Protein AF-A0A2Z7BDR6-F1 (afdb_monomer)

Foldseek 3Di:
DDDDDQFDELDDDFQWQVRLLVLCCLQQVGSPQADDPTASKGALVVLVVLCDDDPPDDDPSVLNSVLSVVVNVLCCVVDPDNDDRIDGSSSSVCSSDVVRPVRYPSDDDPDDDD

Nearest PDB structures (foldseek):
  8j07-assembly1_u0  TM=3.611E-01  e=8.563E+00  Homo sapiens
  7pjd-assembly6_F  TM=3.030E-01  e=5.687E+00  Bombyx mori

pLDDT: mean 77.92, std 14.94, range [34.09, 92.94]

Organism: NCBI:txid472368

Mean predicted aligned error: 8.54 Å

Structure (mmCIF, N/CA/C/O backbone):
data_AF-A0A2Z7BDR6-F1
#
_entry.id   AF-A0A2Z7BDR6-F1
#
loop_
_atom_site.group_PDB
_atom_site.id
_atom_site.type_symbol
_atom_site.label_atom_id
_atom_site.label_alt_id
_atom_site.label_comp_id
_atom_site.label_asym_id
_atom_site.label_entity_id
_atom_site.label_seq_id
_atom_site.pdbx_PDB_ins_code
_atom_site.Cartn_x
_atom_site.Cartn_y
_atom_site.Cartn_z
_atom_site.occupancy
_atom_site.B_iso_or_equiv
_atom_site.auth_seq_id
_atom_site.auth_comp_id
_atom_site.auth_asym_id
_atom_site.auth_atom_id
_atom_site.pdbx_PDB_model_num
ATOM 1 N N . MET A 1 1 ? 6.512 -24.831 -26.756 1.00 40.38 1 MET A N 1
ATOM 2 C CA . MET A 1 1 ? 5.161 -24.229 -26.806 1.00 40.38 1 MET A CA 1
ATOM 3 C C . MET A 1 1 ? 4.813 -23.792 -25.396 1.00 40.38 1 MET A C 1
ATOM 5 O O . MET A 1 1 ? 4.725 -24.650 -24.529 1.00 40.38 1 MET A O 1
ATOM 9 N N . GLY A 1 2 ? 4.766 -22.484 -25.136 1.00 49.81 2 GLY A N 1
ATOM 10 C CA . GLY A 1 2 ? 4.476 -21.957 -23.800 1.00 49.81 2 GLY A CA 1
ATOM 11 C C . GLY A 1 2 ? 3.003 -22.151 -23.453 1.00 49.81 2 GLY A C 1
ATOM 12 O O . GLY A 1 2 ? 2.144 -21.916 -24.301 1.00 49.81 2 GLY A O 1
ATOM 13 N N . LEU A 1 3 ? 2.717 -22.603 -22.231 1.00 45.69 3 LEU A N 1
ATOM 14 C CA . LEU A 1 3 ? 1.357 -22.629 -21.692 1.00 45.69 3 LEU A CA 1
ATOM 15 C C . LEU A 1 3 ? 0.792 -21.199 -21.737 1.00 45.69 3 LEU A C 1
ATOM 17 O O . LEU A 1 3 ? 1.459 -20.297 -21.219 1.00 45.69 3 LEU A O 1
ATOM 21 N N . PRO A 1 4 ? -0.387 -20.967 -22.341 1.00 53.75 4 PRO A N 1
ATOM 22 C CA . PRO A 1 4 ? -0.995 -19.644 -22.353 1.00 53.75 4 PRO A CA 1
ATOM 23 C C . PRO A 1 4 ? -1.136 -19.150 -20.914 1.00 53.75 4 PRO A C 1
ATOM 25 O O . PRO A 1 4 ? -1.576 -19.881 -20.022 1.00 53.75 4 PRO A O 1
ATOM 28 N N . ILE A 1 5 ? -0.666 -17.929 -20.669 1.00 54.34 5 ILE A N 1
ATOM 29 C CA . ILE A 1 5 ? -0.893 -17.245 -19.401 1.00 54.34 5 ILE A CA 1
ATOM 30 C C . ILE A 1 5 ? -2.333 -16.750 -19.460 1.00 54.34 5 ILE A C 1
ATOM 32 O O . ILE A 1 5 ? -2.628 -15.803 -20.184 1.00 54.34 5 ILE A O 1
ATOM 36 N N . ASP A 1 6 ? -3.220 -17.402 -18.719 1.00 61.19 6 ASP A N 1
ATOM 37 C CA . ASP A 1 6 ? -4.572 -16.896 -18.513 1.00 61.19 6 ASP A CA 1
ATOM 38 C C . ASP A 1 6 ? -4.523 -15.862 -17.379 1.00 61.19 6 ASP A C 1
ATOM 40 O O . ASP A 1 6 ? -4.063 -16.171 -16.276 1.00 61.19 6 ASP A O 1
ATOM 44 N N . GLY A 1 7 ? -4.948 -14.628 -17.668 1.00 65.50 7 GLY A N 1
ATOM 45 C CA . GLY A 1 7 ? -4.994 -13.512 -16.714 1.00 65.50 7 GLY A CA 1
ATOM 46 C C . GLY A 1 7 ? -4.045 -12.346 -17.031 1.00 65.50 7 GLY A C 1
ATOM 47 O O . GLY A 1 7 ? -3.105 -12.459 -17.819 1.00 65.50 7 GLY A O 1
ATOM 48 N N . LYS A 1 8 ? -4.298 -11.187 -16.413 1.00 74.88 8 LYS A N 1
ATOM 49 C CA . LYS A 1 8 ? -3.484 -9.970 -16.547 1.00 74.88 8 LYS A CA 1
ATOM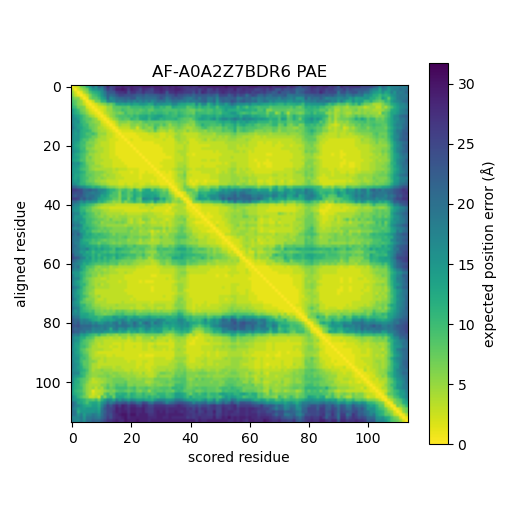 50 C C . LYS A 1 8 ? -2.105 -10.189 -15.899 1.00 74.88 8 LYS A C 1
ATOM 52 O O . LYS A 1 8 ? -2.032 -10.670 -14.763 1.00 74.88 8 LYS A O 1
ATOM 57 N N . PRO A 1 9 ? -1.000 -9.821 -16.572 1.00 70.25 9 PRO A N 1
ATOM 58 C CA . PRO A 1 9 ? 0.333 -9.957 -15.998 1.00 70.25 9 PRO A CA 1
ATOM 59 C C . PRO A 1 9 ? 0.513 -9.022 -14.795 1.00 70.25 9 PRO A C 1
ATOM 61 O O . PRO A 1 9 ? 0.173 -7.837 -14.852 1.00 70.25 9 PRO A O 1
ATOM 64 N N . VAL A 1 10 ? 1.116 -9.538 -13.720 1.00 72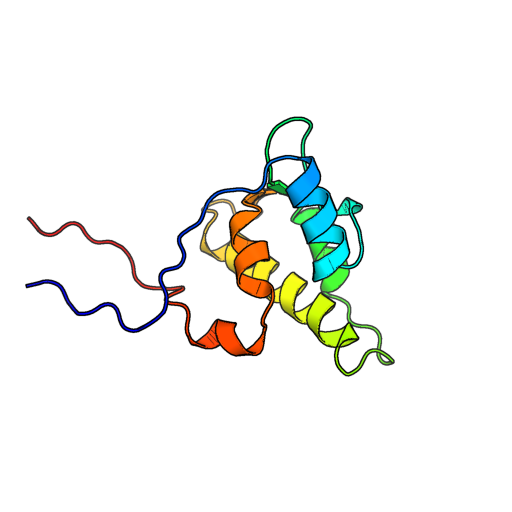.06 10 VAL A N 1
ATOM 65 C CA . VAL A 1 10 ? 1.511 -8.753 -12.537 1.00 72.06 10 VAL A CA 1
ATOM 66 C C . VAL A 1 10 ? 2.877 -8.108 -12.796 1.00 72.06 10 VAL A C 1
ATOM 68 O O . VAL A 1 10 ? 3.891 -8.450 -12.197 1.00 72.06 10 VAL A O 1
ATOM 71 N N . THR A 1 11 ? 2.920 -7.200 -13.768 1.00 70.19 11 THR A N 1
ATOM 72 C CA . THR A 1 11 ? 4.108 -6.403 -14.109 1.00 70.19 11 THR A CA 1
ATOM 73 C C . THR A 1 11 ? 3.802 -4.921 -13.927 1.00 70.19 11 THR A C 1
ATOM 75 O O . THR A 1 11 ? 2.640 -4.511 -13.944 1.00 70.19 11 THR A O 1
ATOM 78 N N . GLY A 1 12 ? 4.814 -4.080 -13.739 1.00 70.12 12 GLY A N 1
ATOM 79 C CA . GLY A 1 12 ? 4.594 -2.650 -13.551 1.00 70.12 12 GLY A CA 1
ATOM 80 C C . GLY A 1 12 ? 5.884 -1.861 -13.417 1.00 70.12 12 GLY A C 1
ATOM 81 O O . GLY A 1 12 ? 6.974 -2.425 -13.369 1.00 70.12 12 GLY A O 1
ATOM 82 N N . ARG A 1 13 ? 5.740 -0.536 -13.378 1.00 74.62 13 ARG A N 1
ATOM 83 C CA . ARG A 1 13 ? 6.802 0.379 -12.958 1.00 74.62 13 ARG A CA 1
ATOM 84 C C . ARG A 1 13 ? 6.431 0.944 -11.599 1.00 74.62 13 ARG A C 1
ATOM 86 O O . ARG A 1 13 ? 5.264 1.247 -11.363 1.00 74.62 13 ARG A O 1
ATOM 93 N N . ASP A 1 14 ? 7.427 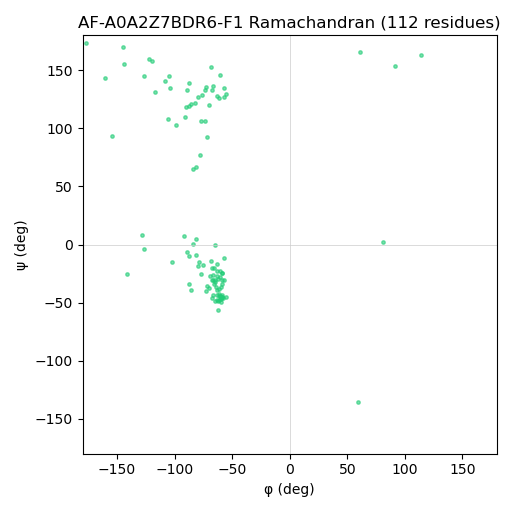1.087 -10.739 1.00 78.31 14 ASP A N 1
ATOM 94 C CA . ASP A 1 14 ? 7.259 1.796 -9.479 1.00 78.31 14 ASP A CA 1
ATOM 95 C C . ASP A 1 14 ? 7.034 3.295 -9.703 1.00 78.31 14 ASP A C 1
ATOM 97 O O . ASP A 1 14 ? 7.484 3.874 -10.694 1.00 78.31 14 ASP A O 1
ATOM 101 N N . PHE A 1 15 ? 6.336 3.922 -8.758 1.00 80.25 15 PHE A N 1
ATOM 102 C CA . PHE A 1 15 ? 5.740 5.241 -8.945 1.00 80.25 15 PHE A CA 1
ATOM 103 C C . PHE A 1 15 ? 6.619 6.474 -8.716 1.00 80.25 15 PHE A C 1
ATOM 105 O O . PHE A 1 15 ? 6.109 7.566 -8.841 1.00 80.25 15 PHE A O 1
ATOM 112 N N . GLY A 1 16 ? 7.893 6.440 -8.367 1.00 84.44 16 GLY A N 1
ATOM 113 C CA . GLY A 1 16 ? 8.553 7.641 -7.829 1.00 84.44 16 GLY A CA 1
ATOM 114 C C . GLY A 1 16 ? 7.901 8.143 -6.524 1.00 84.44 16 GLY A C 1
ATOM 115 O O . GLY A 1 16 ? 6.812 7.731 -6.126 1.00 84.44 16 GLY A O 1
ATOM 116 N N . LYS A 1 17 ? 8.591 9.028 -5.798 1.00 84.69 17 LYS A N 1
ATOM 117 C CA . LYS A 1 17 ? 8.194 9.376 -4.423 1.00 84.69 17 LYS A CA 1
ATOM 118 C C . LYS A 1 17 ? 6.802 10.018 -4.336 1.00 84.69 17 LYS A C 1
ATOM 120 O O . LYS A 1 17 ? 5.932 9.491 -3.654 1.00 84.69 17 LYS A O 1
ATOM 125 N N . LYS A 1 18 ? 6.596 11.123 -5.059 1.00 87.12 18 LYS A N 1
ATOM 126 C CA . LYS A 1 18 ? 5.333 11.875 -5.036 1.00 87.12 18 LYS A CA 1
ATOM 127 C C . LYS A 1 18 ? 4.153 11.022 -5.517 1.00 87.12 18 LYS A C 1
ATOM 129 O O . LYS A 1 18 ? 3.112 11.015 -4.877 1.00 87.12 18 LYS A O 1
ATOM 134 N N . GLY A 1 19 ? 4.352 10.242 -6.582 1.00 88.69 19 GLY A N 1
ATOM 135 C CA . GLY A 1 19 ? 3.327 9.327 -7.083 1.00 88.69 19 GLY A CA 1
ATOM 136 C C . GLY A 1 19 ? 2.981 8.226 -6.079 1.00 88.69 19 GLY A C 1
ATOM 137 O O . GLY A 1 19 ? 1.820 7.869 -5.951 1.00 88.69 19 GLY A O 1
ATOM 138 N N . CYS A 1 20 ? 3.958 7.715 -5.323 1.00 88.94 20 CYS A N 1
ATOM 139 C CA . CYS A 1 20 ? 3.710 6.745 -4.255 1.00 88.94 20 CYS A CA 1
ATOM 140 C C . CYS A 1 20 ? 2.909 7.356 -3.093 1.00 88.94 20 CYS A C 1
ATOM 142 O O . CYS A 1 20 ? 1.977 6.726 -2.602 1.00 88.94 20 CYS A O 1
ATOM 144 N N . GLU A 1 21 ? 3.245 8.579 -2.670 1.00 90.81 21 GLU A N 1
ATOM 145 C CA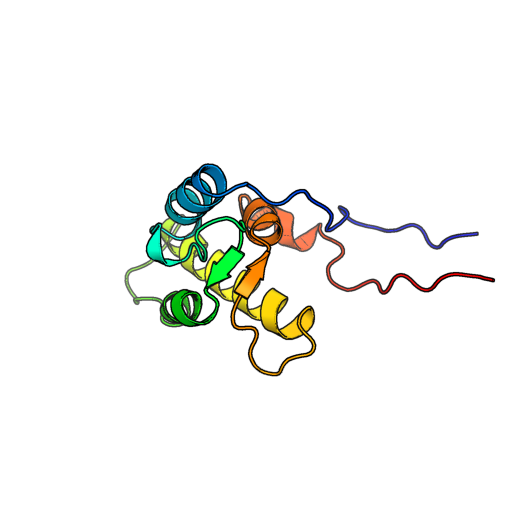 . GLU A 1 21 ? 2.510 9.306 -1.623 1.00 90.81 21 GLU A CA 1
ATOM 146 C C . GLU A 1 21 ? 1.053 9.554 -2.043 1.00 90.81 21 GLU A C 1
ATOM 148 O O . GLU A 1 21 ? 0.139 9.225 -1.287 1.00 90.81 21 GLU A O 1
ATOM 153 N N . GLU A 1 22 ? 0.832 10.044 -3.267 1.00 92.12 22 GLU A N 1
ATOM 154 C CA . GLU A 1 22 ? -0.502 10.243 -3.852 1.00 92.12 22 GLU A CA 1
ATOM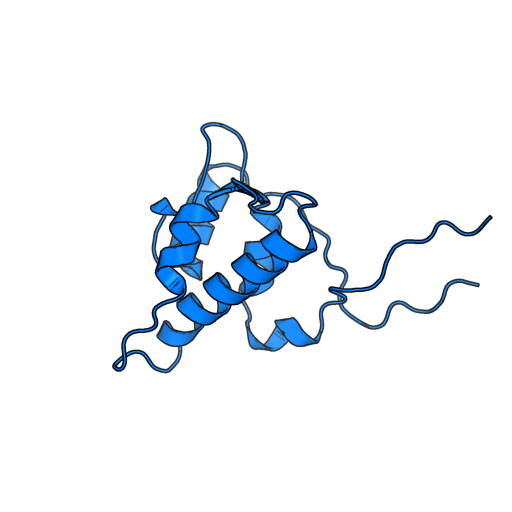 155 C C . GLU A 1 22 ? -1.286 8.926 -3.924 1.00 92.12 22 GLU A C 1
ATOM 157 O O . GLU A 1 22 ? -2.438 8.865 -3.498 1.00 92.12 22 GLU A O 1
ATOM 162 N N . LEU A 1 23 ? -0.639 7.848 -4.376 1.00 91.44 23 LEU A N 1
ATOM 163 C CA . LEU A 1 23 ? -1.236 6.516 -4.448 1.00 91.44 23 LEU A CA 1
ATOM 164 C C . LEU A 1 23 ? -1.618 5.974 -3.059 1.00 91.44 23 LEU A C 1
ATOM 166 O O . LEU A 1 23 ? -2.665 5.350 -2.916 1.00 91.44 23 LEU A O 1
ATOM 170 N N . CYS A 1 24 ? -0.797 6.206 -2.030 1.00 92.06 24 CYS A N 1
ATOM 171 C CA . CYS A 1 24 ? -1.090 5.774 -0.661 1.00 92.06 24 CYS A CA 1
ATOM 172 C C . CYS A 1 24 ? -2.239 6.578 -0.036 1.00 92.06 24 CYS A C 1
ATOM 174 O O . CYS A 1 24 ? -3.064 6.007 0.674 1.00 92.06 24 CYS A O 1
ATOM 176 N N . VAL A 1 25 ? -2.325 7.884 -0.308 1.00 92.94 25 VAL A N 1
ATOM 177 C CA . VAL A 1 25 ? -3.479 8.696 0.108 1.00 92.94 25 VAL A CA 1
ATOM 178 C C . VAL A 1 25 ? -4.747 8.188 -0.563 1.00 92.94 25 VAL A C 1
ATOM 180 O O . VAL A 1 25 ? -5.734 7.947 0.122 1.00 92.94 25 VAL A O 1
ATOM 183 N N . GLU A 1 26 ? -4.704 7.975 -1.875 1.00 92.69 26 GLU A N 1
ATOM 184 C CA . GLU A 1 26 ? -5.867 7.550 -2.648 1.00 92.69 26 GLU A CA 1
ATOM 185 C C . GLU A 1 26 ? -6.359 6.150 -2.254 1.00 92.69 26 GLU A C 1
ATOM 187 O O . GLU A 1 26 ? -7.549 5.945 -2.046 1.00 92.69 26 GLU A O 1
ATOM 192 N N . LEU A 1 27 ? -5.450 5.175 -2.162 1.00 92.00 27 LEU A N 1
ATOM 193 C CA . LEU A 1 27 ? -5.820 3.759 -2.083 1.00 92.00 27 LEU A CA 1
ATOM 194 C C . LEU A 1 27 ? -5.746 3.165 -0.676 1.00 92.00 27 LEU A C 1
ATOM 196 O O . LEU A 1 27 ? -6.285 2.083 -0.460 1.00 92.00 27 LEU A O 1
ATOM 200 N N . LEU A 1 28 ? -5.081 3.837 0.266 1.00 91.31 28 LEU A N 1
ATOM 201 C CA . LEU A 1 28 ? -4.946 3.391 1.660 1.00 91.31 28 LEU A CA 1
ATOM 202 C C . LEU A 1 28 ? -5.382 4.468 2.672 1.00 91.31 28 LEU A C 1
ATOM 204 O O . LEU A 1 28 ? -5.370 4.218 3.876 1.00 91.31 28 LEU A O 1
ATOM 208 N N . GLY A 1 29 ? -5.749 5.668 2.211 1.00 90.69 29 GLY A N 1
ATOM 209 C CA . GLY A 1 29 ? -6.239 6.763 3.052 1.00 90.69 29 GLY A CA 1
ATOM 210 C C . GLY A 1 29 ? -5.151 7.584 3.754 1.00 90.69 29 GLY A C 1
ATOM 211 O O . GLY A 1 29 ? -5.470 8.485 4.527 1.00 90.69 29 GLY A O 1
ATOM 212 N N . SER A 1 30 ? -3.857 7.310 3.535 1.00 90.19 30 SER A N 1
ATOM 213 C CA . SER A 1 30 ? -2.785 8.100 4.161 1.00 90.19 30 SER A CA 1
ATOM 214 C C . SER A 1 30 ? -1.437 7.978 3.456 1.00 90.19 30 SER A C 1
ATOM 216 O O . SER A 1 30 ? -1.008 6.897 3.077 1.00 90.19 30 SER A O 1
ATOM 218 N N . GLN A 1 31 ? -0.680 9.073 3.389 1.00 90.56 31 GLN A N 1
ATOM 219 C CA . GLN A 1 31 ? 0.706 9.047 2.907 1.00 90.56 31 GLN A CA 1
ATOM 220 C C . GLN A 1 31 ? 1.673 8.316 3.855 1.00 90.56 31 GLN A C 1
ATOM 222 O O . GLN A 1 31 ? 2.784 7.995 3.443 1.00 90.56 31 GLN A O 1
ATOM 227 N N . LYS A 1 32 ? 1.277 8.038 5.112 1.00 88.62 32 LYS A N 1
ATOM 228 C CA . LYS A 1 32 ? 2.155 7.395 6.113 1.00 88.62 32 LYS A CA 1
ATOM 229 C C . LYS A 1 32 ? 2.668 6.023 5.668 1.00 88.62 32 LYS A C 1
ATOM 231 O O . LYS A 1 32 ? 3.717 5.588 6.125 1.00 88.62 32 LYS A O 1
ATOM 236 N N . TYR A 1 33 ? 1.938 5.358 4.771 1.00 89.06 33 TYR A N 1
ATOM 237 C CA . TYR A 1 33 ? 2.316 4.054 4.237 1.00 89.06 33 TYR A CA 1
ATOM 238 C C . TYR A 1 33 ? 3.455 4.142 3.213 1.00 89.06 33 TYR A C 1
ATOM 240 O O . TYR A 1 33 ? 4.098 3.131 2.954 1.00 89.06 33 TYR A O 1
ATOM 248 N N . ALA A 1 34 ? 3.750 5.312 2.639 1.00 88.12 34 ALA A N 1
ATOM 249 C CA . ALA A 1 34 ? 4.855 5.466 1.698 1.00 88.12 34 ALA A CA 1
ATOM 250 C C . ALA A 1 34 ? 6.214 5.440 2.428 1.00 88.12 34 ALA A C 1
ATOM 252 O O . ALA A 1 34 ? 6.426 6.131 3.424 1.00 88.12 34 ALA A O 1
ATOM 253 N N . ALA A 1 35 ? 7.166 4.657 1.915 1.00 82.25 35 ALA A N 1
ATOM 254 C CA . ALA A 1 35 ? 8.517 4.525 2.456 1.00 82.25 35 ALA A CA 1
ATOM 255 C C . ALA A 1 35 ? 9.555 5.267 1.598 1.00 82.25 35 ALA A C 1
ATOM 257 O O . ALA A 1 35 ? 9.513 5.202 0.375 1.00 82.25 35 ALA A O 1
ATOM 258 N N . GLY A 1 36 ? 10.579 5.841 2.243 1.00 63.06 36 GLY A N 1
ATOM 259 C CA . GLY A 1 36 ? 11.852 6.207 1.605 1.00 63.06 36 GLY A CA 1
ATOM 260 C C . GLY A 1 36 ? 11.958 7.631 1.035 1.00 63.06 36 GLY A C 1
ATOM 261 O O . GLY A 1 36 ? 10.987 8.277 0.657 1.00 63.06 36 GLY A O 1
ATOM 262 N N . ARG A 1 37 ? 13.198 8.146 0.966 1.00 58.38 37 ARG A N 1
ATOM 263 C CA . ARG A 1 37 ? 13.510 9.464 0.369 1.00 58.38 37 ARG A CA 1
ATOM 264 C C . ARG A 1 37 ? 13.583 9.433 -1.166 1.00 58.38 37 ARG A C 1
ATOM 266 O O . ARG A 1 37 ? 13.495 10.491 -1.779 1.00 58.38 37 ARG A O 1
ATOM 273 N N . THR A 1 38 ? 13.752 8.253 -1.767 1.00 56.41 38 THR A N 1
ATOM 274 C CA . THR A 1 38 ? 14.051 8.076 -3.204 1.00 56.41 38 THR A CA 1
ATOM 275 C C . THR A 1 38 ? 13.355 6.883 -3.866 1.00 56.41 38 THR A C 1
ATOM 277 O O . THR A 1 38 ? 13.132 6.932 -5.072 1.00 56.41 38 THR A O 1
ATOM 280 N N . CYS A 1 39 ? 12.991 5.833 -3.123 1.00 58.78 39 CYS A N 1
ATOM 281 C CA . CYS A 1 39 ? 12.370 4.629 -3.682 1.00 58.78 39 CYS A CA 1
ATOM 282 C C . CYS A 1 39 ? 10.867 4.592 -3.402 1.00 58.78 39 CYS A C 1
ATOM 284 O O . CYS A 1 39 ? 10.438 4.818 -2.281 1.00 58.78 39 CYS A O 1
ATO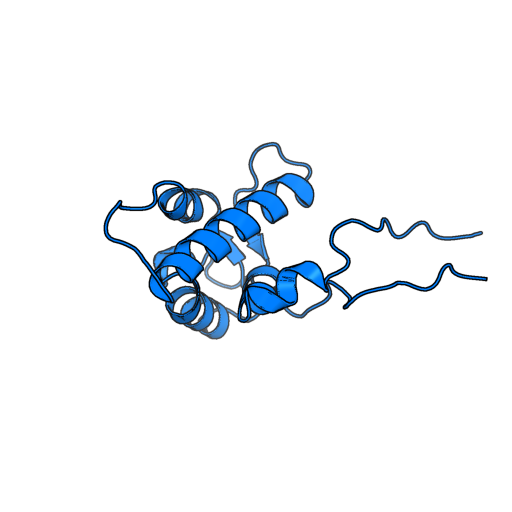M 286 N N . SER A 1 40 ? 10.082 4.259 -4.420 1.00 79.88 40 SER A N 1
ATOM 287 C CA . SER A 1 40 ? 8.621 4.125 -4.392 1.00 79.88 40 SER A CA 1
ATOM 288 C C . SER A 1 40 ? 8.213 2.793 -3.754 1.00 79.88 40 SER A C 1
ATOM 290 O O . SER A 1 40 ? 7.917 1.808 -4.429 1.00 79.88 40 SER A O 1
ATOM 292 N N . GLN A 1 41 ? 8.296 2.749 -2.431 1.00 86.62 41 GLN A N 1
ATOM 293 C CA . GLN A 1 41 ? 8.057 1.564 -1.615 1.00 86.62 41 GLN A CA 1
ATOM 294 C C . GLN A 1 41 ? 6.939 1.839 -0.604 1.00 86.62 41 GLN A C 1
ATOM 296 O O . GLN A 1 41 ? 6.660 2.994 -0.287 1.00 86.62 41 GLN A O 1
ATOM 301 N N . ILE A 1 42 ? 6.319 0.783 -0.086 1.00 87.75 42 ILE A N 1
ATOM 302 C CA . ILE A 1 42 ? 5.250 0.847 0.914 1.00 87.75 42 ILE A CA 1
ATOM 303 C C . ILE A 1 42 ? 5.723 0.156 2.193 1.00 87.75 42 ILE A C 1
ATOM 305 O O . ILE A 1 42 ? 6.253 -0.952 2.128 1.00 87.75 42 ILE A O 1
ATOM 309 N N . LEU A 1 43 ? 5.548 0.806 3.345 1.00 88.25 43 LEU A N 1
ATOM 310 C CA . LEU A 1 43 ? 5.886 0.301 4.674 1.00 88.25 43 LEU A CA 1
ATOM 311 C C . LEU A 1 43 ? 4.889 -0.778 5.107 1.00 88.25 43 LEU A C 1
ATOM 313 O O . LEU A 1 43 ? 3.768 -0.488 5.518 1.00 88.25 43 LEU A O 1
ATOM 317 N N . MET A 1 44 ? 5.324 -2.035 5.089 1.00 86.69 44 MET A N 1
ATOM 318 C CA . MET A 1 44 ? 4.465 -3.174 5.433 1.00 86.69 44 MET A CA 1
ATOM 319 C C . MET A 1 44 ? 4.041 -3.182 6.902 1.00 86.69 44 MET A C 1
ATOM 321 O O . MET A 1 44 ? 2.949 -3.648 7.215 1.00 86.69 44 MET A O 1
ATOM 325 N N . ARG A 1 45 ? 4.885 -2.648 7.798 1.00 84.50 45 ARG A N 1
ATOM 326 C CA . ARG A 1 45 ? 4.549 -2.492 9.220 1.00 84.50 45 ARG A CA 1
ATOM 327 C C . ARG A 1 45 ? 3.330 -1.594 9.406 1.00 84.50 45 ARG A C 1
ATOM 329 O O . ARG A 1 45 ? 2.458 -1.946 10.183 1.00 84.50 45 ARG A O 1
ATOM 336 N N . GLU A 1 46 ? 3.277 -0.478 8.687 1.00 83.56 46 GLU A N 1
ATOM 337 C CA . GLU A 1 46 ? 2.177 0.486 8.780 1.00 83.56 46 GLU A CA 1
ATOM 338 C C . GLU A 1 46 ? 0.901 -0.084 8.145 1.00 83.56 46 GLU A C 1
ATOM 340 O O . GLU A 1 46 ? -0.189 0.107 8.665 1.00 83.56 46 GLU A O 1
ATOM 345 N N . VAL A 1 47 ? 1.022 -0.866 7.064 1.00 84.19 47 VAL A N 1
ATOM 346 C CA . VAL A 1 47 ? -0.120 -1.549 6.423 1.00 84.19 47 VAL A CA 1
ATOM 347 C C . VAL A 1 47 ? -0.831 -2.524 7.377 1.00 84.19 47 VAL A C 1
ATOM 349 O O . VAL A 1 47 ? -2.013 -2.804 7.190 1.00 84.19 47 VAL A O 1
ATOM 352 N N . LEU A 1 48 ? -0.164 -3.014 8.432 1.00 83.38 48 LEU A N 1
ATOM 353 C CA . LEU A 1 48 ? -0.807 -3.848 9.457 1.00 83.38 48 LEU A CA 1
ATOM 354 C C . LEU A 1 48 ? -1.916 -3.117 10.221 1.00 83.38 48 LEU A C 1
ATOM 356 O O . LEU A 1 48 ? -2.810 -3.793 10.727 1.00 83.38 48 LEU A O 1
ATOM 360 N N . ASP A 1 49 ? -1.900 -1.784 10.268 1.00 84.44 49 ASP A N 1
ATOM 361 C CA . ASP A 1 49 ? -2.978 -0.993 10.873 1.00 84.44 49 ASP A CA 1
ATOM 362 C C . ASP A 1 49 ? -4.326 -1.274 10.190 1.00 84.44 49 ASP A C 1
ATOM 364 O O . ASP A 1 49 ? -5.369 -1.272 10.835 1.00 84.44 49 ASP A O 1
ATOM 368 N N . LEU A 1 50 ? -4.299 -1.602 8.894 1.00 84.88 50 LEU A N 1
ATOM 369 C CA . LEU A 1 50 ? -5.478 -1.931 8.092 1.00 84.88 50 LEU A CA 1
ATOM 370 C C . LEU A 1 50 ? -5.953 -3.384 8.277 1.00 84.88 50 LEU A C 1
ATOM 372 O O . LEU A 1 50 ? -6.880 -3.815 7.598 1.00 84.88 50 LEU A O 1
ATOM 376 N N . LYS A 1 51 ? -5.343 -4.170 9.179 1.00 79.75 51 LYS A N 1
ATOM 377 C CA . LYS A 1 51 ? -5.857 -5.508 9.527 1.00 79.75 51 LYS A CA 1
ATOM 378 C C . LYS A 1 51 ? -7.065 -5.463 10.454 1.00 79.75 51 LYS A C 1
ATOM 380 O O . LYS A 1 51 ? -7.821 -6.430 10.495 1.00 79.75 51 LYS A O 1
ATOM 385 N N . VAL A 1 52 ? -7.213 -4.393 11.230 1.00 84.25 52 VAL A N 1
ATOM 386 C CA . VAL A 1 52 ? -8.334 -4.229 12.155 1.00 84.25 52 VAL A CA 1
ATOM 387 C C . VAL A 1 52 ? -9.361 -3.344 11.470 1.00 84.25 52 VAL A C 1
ATOM 389 O O . VAL A 1 52 ? -9.166 -2.137 11.369 1.00 84.25 52 VAL A O 1
ATOM 392 N N . VAL A 1 53 ? -10.429 -3.961 10.966 1.00 87.00 53 VAL A N 1
ATOM 393 C CA . VAL A 1 53 ? -11.541 -3.253 10.323 1.00 87.00 53 VAL A CA 1
ATOM 394 C C . VAL A 1 53 ? -12.524 -2.805 11.411 1.00 87.00 53 VAL A C 1
ATOM 396 O O . VAL 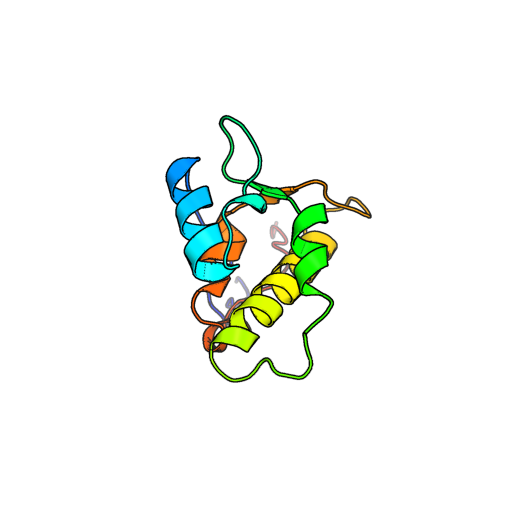A 1 53 ? -13.013 -3.663 12.150 1.00 87.00 53 VAL A O 1
ATOM 399 N N . PRO A 1 54 ? -12.808 -1.500 11.549 1.00 87.94 54 PRO A N 1
ATOM 400 C CA . PRO A 1 54 ? -13.874 -1.010 12.418 1.00 87.94 54 PRO A CA 1
ATOM 401 C C . PRO A 1 54 ? -15.247 -1.558 11.993 1.00 87.94 54 PRO A C 1
ATOM 403 O O . PRO A 1 54 ? -15.503 -1.745 10.805 1.00 87.94 54 PRO A O 1
ATOM 406 N N . GLU A 1 55 ? -16.139 -1.819 12.952 1.00 87.31 55 GLU A N 1
ATOM 407 C CA . GLU A 1 55 ? -17.459 -2.431 12.691 1.00 87.31 55 GLU A CA 1
ATOM 408 C C . GLU A 1 55 ? -18.402 -1.541 11.863 1.00 87.31 55 GLU A C 1
ATOM 410 O O . GLU A 1 55 ? -19.356 -2.030 11.261 1.00 87.31 55 GLU A O 1
ATOM 415 N N . ASP A 1 56 ? -18.141 -0.237 11.830 1.00 88.38 56 ASP A N 1
ATOM 416 C CA . ASP A 1 56 ? -18.922 0.785 11.136 1.00 88.38 56 ASP A CA 1
ATOM 417 C C . ASP A 1 56 ? -18.479 1.025 9.683 1.00 88.38 56 ASP A C 1
ATOM 419 O O . ASP A 1 56 ? -19.158 1.744 8.948 1.00 88.38 56 ASP A O 1
ATOM 423 N N . VAL A 1 57 ? -17.385 0.399 9.238 1.00 87.06 57 VAL A N 1
ATOM 424 C CA . VAL A 1 57 ? -16.881 0.542 7.866 1.00 87.06 57 VAL A CA 1
ATOM 425 C C . VAL A 1 57 ? -17.679 -0.328 6.895 1.00 87.06 57 VAL A C 1
ATOM 427 O O . VAL A 1 57 ? -17.792 -1.544 7.058 1.00 87.06 57 VAL A O 1
ATOM 430 N N . ASN A 1 58 ? -18.190 0.285 5.827 1.00 83.12 58 ASN A N 1
ATOM 431 C CA . ASN A 1 58 ? -18.897 -0.396 4.747 1.00 83.12 58 ASN A CA 1
ATOM 432 C C . ASN A 1 58 ? -18.622 0.265 3.385 1.00 83.12 58 ASN A C 1
ATOM 434 O O . ASN A 1 58 ? -18.009 1.327 3.302 1.00 83.12 58 ASN A O 1
ATOM 438 N N . GLY A 1 59 ? -19.055 -0.390 2.304 1.00 80.56 59 GLY A N 1
ATOM 439 C CA . GLY A 1 59 ? -18.952 0.159 0.950 1.00 80.56 59 GLY A CA 1
ATOM 440 C C . GLY A 1 59 ? -17.512 0.472 0.531 1.00 80.56 59 GLY A C 1
ATOM 441 O O . GLY A 1 59 ? -16.609 -0.327 0.762 1.00 80.56 59 GLY A O 1
ATOM 442 N N . GLU A 1 60 ? -17.306 1.636 -0.084 1.00 75.38 60 GLU A N 1
ATOM 443 C CA . GLU A 1 60 ? -16.011 2.057 -0.645 1.00 75.38 60 GLU A CA 1
ATOM 444 C C . GLU A 1 60 ? -14.912 2.220 0.420 1.00 75.38 60 GLU A C 1
ATOM 446 O O . GLU A 1 60 ? -13.734 1.998 0.132 1.00 75.38 60 GLU A O 1
ATOM 451 N N . ASP A 1 61 ? -15.281 2.517 1.670 1.00 84.00 61 ASP A N 1
ATOM 452 C CA . ASP A 1 61 ? -14.323 2.606 2.777 1.00 84.00 61 ASP A CA 1
ATOM 453 C C . ASP A 1 61 ? -13.755 1.226 3.145 1.00 84.00 61 ASP A C 1
ATOM 455 O O . ASP A 1 61 ? -12.611 1.123 3.598 1.00 84.00 61 ASP A O 1
ATOM 459 N N . MET A 1 62 ? -14.506 0.143 2.894 1.00 89.31 62 MET A N 1
ATOM 460 C CA . MET A 1 62 ? -14.036 -1.232 3.102 1.00 89.31 62 MET A CA 1
ATOM 461 C C . MET A 1 62 ? -12.915 -1.599 2.124 1.00 89.31 62 MET A C 1
ATOM 463 O O . MET A 1 62 ? -12.006 -2.351 2.488 1.00 89.31 62 MET A O 1
ATOM 467 N N . ASP A 1 63 ? -12.910 -1.023 0.920 1.00 90.50 63 ASP A N 1
ATOM 468 C CA . ASP A 1 63 ? -11.878 -1.309 -0.074 1.00 90.50 63 ASP A CA 1
ATOM 469 C C . ASP A 1 63 ? -10.483 -0.890 0.402 1.00 90.50 63 ASP A C 1
ATOM 471 O O . ASP A 1 63 ? -9.497 -1.528 0.036 1.00 90.50 63 ASP A O 1
ATOM 475 N N . LEU A 1 64 ? -10.364 0.145 1.242 1.00 91.19 64 LEU A N 1
ATOM 476 C CA . LEU A 1 64 ? -9.081 0.545 1.838 1.00 91.19 64 LEU A CA 1
ATOM 477 C C . LEU A 1 64 ? -8.468 -0.610 2.648 1.00 91.19 64 LEU A C 1
ATOM 479 O O . LEU A 1 64 ? -7.280 -0.920 2.514 1.00 91.19 64 LEU A O 1
ATOM 483 N N . TYR A 1 65 ? -9.297 -1.300 3.433 1.00 91.19 65 TYR A N 1
ATOM 484 C CA . TYR A 1 65 ? -8.893 -2.447 4.246 1.00 91.19 65 TYR A CA 1
ATOM 485 C C . TYR A 1 65 ? -8.620 -3.679 3.385 1.00 91.19 65 TYR A C 1
ATOM 487 O O . TYR A 1 65 ? -7.625 -4.373 3.603 1.00 91.19 65 TYR A O 1
ATOM 495 N N . VAL A 1 66 ? -9.438 -3.920 2.355 1.00 90.88 66 VAL A N 1
ATOM 496 C CA . VAL A 1 66 ? -9.205 -5.006 1.391 1.00 90.88 66 VAL A CA 1
ATOM 497 C C . VAL A 1 66 ? -7.863 -4.818 0.682 1.00 90.88 66 VAL A C 1
ATOM 499 O O . VAL A 1 66 ? -7.061 -5.752 0.630 1.00 90.88 66 VAL A O 1
ATOM 502 N N . ARG A 1 67 ? -7.564 -3.608 0.193 1.00 92.25 67 ARG A N 1
ATOM 503 C CA . ARG A 1 67 ? -6.282 -3.285 -0.453 1.00 92.25 67 ARG A CA 1
ATOM 504 C C . ARG A 1 67 ? -5.112 -3.477 0.509 1.00 92.25 67 ARG A C 1
ATOM 506 O O . ARG A 1 67 ? -4.120 -4.094 0.124 1.00 92.25 67 ARG A O 1
ATOM 513 N N . GLY A 1 68 ? -5.235 -3.017 1.756 1.00 91.69 68 GLY A N 1
ATOM 514 C CA . GLY A 1 68 ? -4.227 -3.233 2.797 1.00 91.69 68 GLY A CA 1
ATOM 515 C C . GLY A 1 68 ? -3.970 -4.718 3.079 1.00 91.69 68 GLY A C 1
ATOM 516 O O . GLY A 1 68 ? -2.820 -5.161 3.100 1.00 91.69 68 GLY A O 1
ATOM 517 N N . TYR A 1 69 ? -5.033 -5.513 3.214 1.00 89.44 69 TYR A N 1
ATOM 518 C CA . TYR A 1 69 ? -4.946 -6.956 3.437 1.00 89.44 69 TYR A CA 1
ATOM 519 C C . TYR A 1 69 ? -4.292 -7.691 2.260 1.00 89.44 69 TYR A C 1
ATOM 521 O O . TYR A 1 69 ? -3.355 -8.467 2.452 1.00 89.44 69 TYR A O 1
ATOM 529 N N . VAL A 1 70 ? -4.728 -7.410 1.031 1.00 89.25 70 VAL A N 1
ATOM 530 C CA . VAL A 1 70 ? -4.164 -8.021 -0.181 1.00 89.25 70 VAL A CA 1
ATOM 531 C C . VAL A 1 70 ? -2.694 -7.642 -0.342 1.00 89.25 70 VAL A C 1
ATOM 533 O O . VAL A 1 70 ? -1.865 -8.512 -0.607 1.00 89.25 70 VAL A O 1
ATOM 536 N N . LEU A 1 71 ? -2.337 -6.375 -0.115 1.00 89.69 71 LEU A N 1
ATOM 537 C CA . LEU A 1 71 ? -0.947 -5.924 -0.154 1.00 89.69 71 LEU A CA 1
ATOM 538 C C . LEU A 1 71 ? -0.091 -6.634 0.904 1.00 89.69 71 LEU A C 1
ATOM 540 O O . LEU A 1 71 ? 1.043 -7.024 0.616 1.00 89.69 71 LEU A O 1
ATOM 544 N N . HIS A 1 72 ? -0.650 -6.872 2.096 1.00 87.25 72 HIS A N 1
ATOM 545 C CA . HIS A 1 72 ? -0.003 -7.673 3.127 1.00 87.25 72 HIS A CA 1
ATOM 546 C C . HIS A 1 72 ? 0.275 -9.109 2.652 1.00 87.25 72 HIS A C 1
ATOM 548 O O . HIS A 1 72 ? 1.410 -9.577 2.753 1.00 87.25 72 HIS A O 1
ATOM 554 N N . CYS A 1 73 ? -0.727 -9.782 2.077 1.00 85.81 73 CYS A N 1
ATOM 555 C CA . CYS A 1 73 ? -0.577 -11.123 1.510 1.00 85.81 73 CYS A CA 1
ATOM 556 C C . CYS A 1 73 ? 0.480 -11.170 0.399 1.00 85.81 73 CYS A C 1
ATOM 558 O O . CYS A 1 73 ? 1.332 -12.056 0.415 1.00 85.81 73 CYS A O 1
ATOM 560 N N . ILE A 1 74 ? 0.471 -10.208 -0.532 1.00 84.88 74 ILE A N 1
ATOM 561 C CA . ILE A 1 74 ? 1.475 -10.119 -1.603 1.00 84.88 74 ILE A CA 1
ATOM 562 C C . ILE A 1 74 ? 2.873 -9.977 -1.001 1.00 84.88 74 ILE A C 1
ATOM 564 O O . ILE A 1 74 ? 3.782 -10.687 -1.422 1.00 84.88 74 ILE A O 1
ATOM 568 N N . GLY A 1 75 ? 3.054 -9.115 0.004 1.00 82.88 75 GLY A N 1
ATOM 569 C CA . GLY A 1 75 ? 4.341 -8.974 0.685 1.00 82.88 75 GLY A CA 1
ATOM 570 C C . GLY A 1 75 ? 4.821 -10.293 1.285 1.00 82.88 75 GLY A C 1
ATOM 571 O O . GLY A 1 75 ? 5.963 -10.680 1.057 1.00 82.88 75 GLY A O 1
ATOM 572 N N . CYS A 1 76 ? 3.949 -11.025 1.980 1.00 80.44 76 CYS A N 1
ATOM 573 C CA . CYS A 1 76 ? 4.286 -12.335 2.544 1.00 80.44 76 CYS A CA 1
ATOM 574 C C . CYS A 1 76 ? 4.603 -13.406 1.485 1.00 80.44 76 CYS A C 1
ATOM 576 O O . CYS A 1 76 ? 5.388 -14.306 1.762 1.00 80.44 76 CYS A O 1
ATOM 578 N N . LEU A 1 77 ? 3.993 -13.337 0.298 1.00 78.81 77 LEU A N 1
ATOM 579 C CA . LEU A 1 77 ? 4.181 -14.323 -0.773 1.00 78.81 77 LEU A CA 1
ATOM 580 C C . LEU A 1 77 ? 5.398 -14.026 -1.659 1.00 78.81 77 LEU A C 1
ATOM 582 O O . LEU A 1 77 ? 6.088 -14.945 -2.091 1.00 78.81 77 LEU A O 1
ATOM 586 N N . VAL A 1 78 ? 5.642 -12.750 -1.963 1.00 73.69 78 VAL A N 1
ATOM 587 C CA . VAL A 1 78 ? 6.690 -12.310 -2.898 1.00 73.69 78 VAL A CA 1
ATOM 588 C C . VAL A 1 78 ? 8.027 -12.129 -2.189 1.00 73.69 78 VAL A C 1
ATOM 590 O O . VAL A 1 78 ? 9.081 -12.372 -2.778 1.00 73.69 78 VAL A O 1
ATOM 593 N N . CYS A 1 79 ? 8.020 -11.699 -0.929 1.00 65.88 79 CYS A N 1
ATOM 594 C CA . CYS A 1 79 ? 9.251 -11.515 -0.185 1.00 65.88 79 CYS A CA 1
ATOM 595 C C . CYS A 1 79 ? 9.613 -12.811 0.542 1.00 65.88 79 CYS A C 1
ATOM 597 O O . CYS A 1 79 ? 8.916 -13.245 1.447 1.00 65.88 79 CYS A O 1
ATOM 599 N N . SER A 1 80 ? 10.770 -13.386 0.213 1.00 56.28 80 SER A N 1
ATOM 600 C CA . SER A 1 80 ? 11.336 -14.567 0.887 1.00 56.28 80 SER A CA 1
ATOM 601 C C . SER A 1 80 ? 11.715 -14.337 2.362 1.00 56.28 80 SER A C 1
ATOM 603 O O . SER A 1 80 ? 12.235 -15.234 3.021 1.00 56.28 80 SER A O 1
ATOM 605 N N . SER A 1 81 ? 11.509 -13.120 2.869 1.00 56.56 81 SER A N 1
ATOM 606 C CA . SER A 1 81 ? 11.657 -12.749 4.272 1.00 56.56 81 SER A CA 1
ATOM 607 C C . SER A 1 81 ? 10.327 -12.963 4.985 1.00 56.56 81 SER A C 1
ATOM 609 O O . SER A 1 81 ? 9.304 -12.455 4.537 1.00 56.56 81 SER A O 1
ATOM 611 N N . ASN A 1 82 ? 10.360 -13.602 6.156 1.00 56.03 82 ASN A N 1
ATOM 612 C CA . ASN A 1 82 ? 9.190 -13.792 7.024 1.00 56.03 82 ASN A CA 1
ATOM 613 C C . ASN A 1 82 ? 8.507 -12.470 7.443 1.00 56.03 82 ASN A C 1
ATOM 615 O O . ASN A 1 82 ? 7.416 -12.497 8.007 1.00 56.03 82 ASN A O 1
ATOM 619 N N . ASN A 1 83 ? 9.142 -11.317 7.198 1.00 58.19 83 ASN A N 1
ATOM 620 C CA . ASN A 1 83 ? 8.550 -10.000 7.389 1.00 58.19 83 ASN A CA 1
ATOM 621 C C . ASN A 1 83 ? 9.228 -8.975 6.457 1.00 58.19 83 ASN A C 1
ATOM 623 O O . ASN A 1 83 ? 10.292 -8.442 6.800 1.00 58.19 83 ASN A O 1
ATOM 627 N N . PRO A 1 84 ? 8.706 -8.717 5.248 1.00 66.00 84 PRO A N 1
ATOM 628 C CA . PRO A 1 84 ? 9.256 -7.658 4.412 1.00 66.00 84 PRO A CA 1
ATOM 629 C C . PRO A 1 84 ? 9.084 -6.303 5.091 1.00 66.00 84 PRO A C 1
ATOM 631 O O . PRO A 1 84 ? 7.979 -5.934 5.466 1.00 66.00 84 PRO A O 1
ATOM 634 N N . ALA A 1 85 ? 10.166 -5.534 5.226 1.00 81.38 85 ALA A N 1
ATOM 635 C CA . ALA A 1 85 ? 10.079 -4.161 5.727 1.00 81.38 85 ALA A CA 1
ATOM 636 C C . ALA A 1 85 ? 9.310 -3.256 4.752 1.00 81.38 85 ALA A C 1
ATOM 638 O O . ALA A 1 85 ? 8.590 -2.347 5.172 1.00 81.38 85 ALA A O 1
ATOM 639 N N . THR A 1 86 ? 9.448 -3.525 3.450 1.00 86.50 86 THR A N 1
ATOM 640 C CA . THR A 1 86 ? 8.817 -2.754 2.386 1.00 86.50 86 THR A CA 1
ATOM 641 C C . THR A 1 86 ? 8.378 -3.620 1.210 1.00 86.50 86 THR A C 1
ATOM 643 O O . THR A 1 86 ? 8.974 -4.667 0.959 1.00 86.50 86 THR A O 1
ATOM 646 N N . ILE A 1 87 ? 7.385 -3.145 0.457 1.00 87.19 87 ILE A N 1
ATOM 647 C CA . ILE A 1 87 ? 6.943 -3.7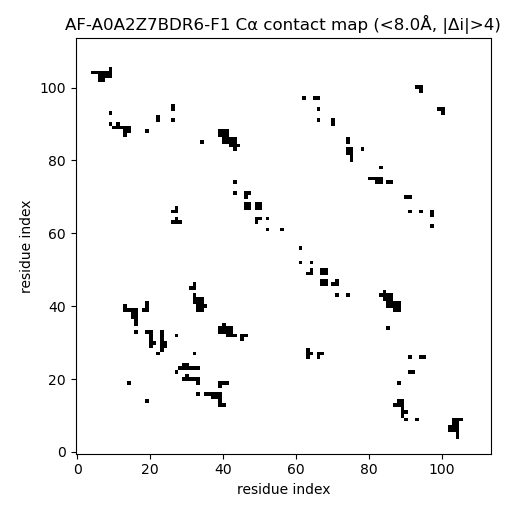24 -0.819 1.00 87.19 87 ILE A CA 1
ATOM 648 C C . ILE A 1 87 ? 6.937 -2.651 -1.930 1.00 87.19 87 ILE A C 1
ATOM 650 O O . ILE A 1 87 ? 6.608 -1.497 -1.646 1.00 87.19 87 ILE A O 1
ATOM 654 N N . PRO A 1 88 ? 7.268 -2.984 -3.193 1.00 87.75 88 PRO A N 1
ATOM 655 C CA . PRO A 1 88 ? 7.183 -2.044 -4.310 1.00 87.75 88 PRO A CA 1
ATOM 656 C C . PRO A 1 88 ? 5.782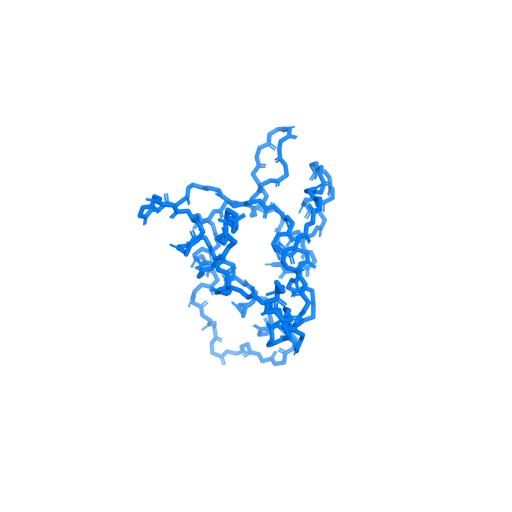 -1.448 -4.513 1.00 87.75 88 PRO A C 1
ATOM 658 O O . PRO A 1 88 ? 4.778 -2.164 -4.535 1.00 87.75 88 PRO A O 1
ATOM 661 N N . SER A 1 89 ? 5.711 -0.131 -4.719 1.00 87.69 89 SER A N 1
ATOM 662 C CA . SER A 1 89 ? 4.455 0.608 -4.943 1.00 87.69 89 SER A CA 1
ATOM 663 C C . SER A 1 89 ? 3.646 0.123 -6.150 1.00 87.69 89 SER A C 1
ATOM 665 O O . SER A 1 89 ? 2.427 0.296 -6.183 1.00 87.69 89 SER A O 1
ATOM 667 N N . MET A 1 90 ? 4.300 -0.506 -7.137 1.00 88.19 90 MET A N 1
ATOM 668 C CA . MET A 1 90 ? 3.624 -1.016 -8.330 1.00 88.19 90 MET A CA 1
ATOM 669 C C . MET A 1 90 ? 2.494 -2.000 -7.994 1.00 88.19 90 MET A C 1
ATOM 671 O O . MET A 1 90 ? 1.507 -2.059 -8.726 1.00 88.19 90 MET A O 1
ATOM 675 N N . PHE A 1 91 ? 2.613 -2.742 -6.885 1.00 88.50 91 PHE A N 1
ATOM 676 C CA . PHE A 1 91 ? 1.586 -3.683 -6.452 1.00 88.50 91 PHE A CA 1
ATOM 677 C C . PHE A 1 91 ? 0.320 -2.955 -6.014 1.00 88.50 91 PHE A C 1
ATOM 679 O O . PHE A 1 91 ? -0.752 -3.306 -6.492 1.00 88.50 91 PHE A O 1
ATOM 686 N N . LEU A 1 92 ? 0.441 -1.890 -5.212 1.00 90.38 92 LEU A N 1
ATOM 687 C CA . LEU A 1 92 ? -0.703 -1.070 -4.803 1.00 90.38 92 LEU A CA 1
ATOM 688 C C . LEU A 1 92 ? -1.416 -0.449 -6.011 1.00 90.38 92 LEU A C 1
ATOM 690 O O . LEU A 1 92 ? -2.641 -0.424 -6.053 1.00 90.38 92 LEU A O 1
ATOM 694 N N . GLY A 1 93 ? -0.669 -0.049 -7.046 1.00 88.56 93 GLY A N 1
ATOM 695 C CA . GLY A 1 93 ? -1.254 0.468 -8.287 1.00 88.56 93 GLY A CA 1
ATOM 696 C C . GLY A 1 93 ? -2.165 -0.535 -9.004 1.00 88.56 93 GLY A C 1
ATOM 697 O O . GLY A 1 93 ? -3.109 -0.128 -9.679 1.00 88.56 93 GLY A O 1
ATOM 698 N N . ARG A 1 94 ? -1.929 -1.842 -8.834 1.00 87.44 94 ARG A N 1
ATOM 699 C CA . ARG A 1 94 ? -2.796 -2.907 -9.366 1.00 87.44 94 ARG A CA 1
ATOM 700 C C . ARG A 1 94 ? -4.049 -3.146 -8.526 1.00 87.44 94 ARG A C 1
ATOM 702 O O . ARG A 1 94 ? -4.985 -3.744 -9.039 1.00 87.44 94 ARG A O 1
ATOM 709 N N . LEU A 1 95 ? -4.094 -2.643 -7.292 1.00 88.69 95 LEU A N 1
ATOM 710 C CA . LEU A 1 95 ? -5.236 -2.794 -6.383 1.00 88.69 95 LEU A CA 1
ATOM 711 C C . LEU A 1 95 ? -6.245 -1.634 -6.478 1.00 88.69 95 LEU A C 1
ATOM 713 O O . LEU A 1 95 ? -7.162 -1.555 -5.664 1.00 88.69 95 LEU A O 1
ATOM 717 N N . ARG A 1 96 ? -6.088 -0.717 -7.447 1.00 89.38 96 ARG A N 1
ATOM 718 C CA . ARG A 1 96 ? -7.014 0.415 -7.641 1.00 89.38 96 ARG A CA 1
ATOM 719 C C . ARG A 1 96 ? -8.457 -0.069 -7.819 1.00 89.38 96 ARG A C 1
ATOM 721 O O . ARG A 1 96 ? -9.353 0.455 -7.167 1.00 89.38 96 ARG A O 1
ATOM 728 N N . ASN A 1 97 ? -8.648 -1.105 -8.636 1.00 85.88 97 ASN A N 1
ATOM 729 C CA . ASN A 1 97 ? -9.929 -1.778 -8.809 1.00 85.88 97 ASN A CA 1
ATOM 730 C C . ASN A 1 97 ? -9.904 -3.143 -8.106 1.00 85.88 97 ASN A C 1
ATOM 732 O O . ASN A 1 97 ? -9.231 -4.067 -8.567 1.00 85.88 97 ASN A O 1
ATOM 736 N N . VAL A 1 98 ? -10.621 -3.258 -6.987 1.00 82.69 98 VAL A N 1
ATOM 737 C CA . VAL A 1 98 ? -10.678 -4.487 -6.178 1.00 82.69 98 VAL A CA 1
ATOM 738 C C . VAL A 1 98 ? -11.342 -5.633 -6.954 1.00 82.69 98 VAL A C 1
ATOM 740 O O . VAL A 1 98 ? -10.910 -6.781 -6.843 1.00 82.69 98 VAL A O 1
ATOM 743 N N . ASP A 1 99 ? -12.305 -5.334 -7.829 1.00 83.06 99 ASP A N 1
ATOM 744 C CA . ASP A 1 99 ? -12.998 -6.346 -8.635 1.00 83.06 99 ASP A CA 1
ATOM 745 C C . ASP A 1 99 ? -12.085 -7.026 -9.667 1.00 83.06 99 ASP A C 1
ATOM 747 O O . ASP A 1 99 ? -12.319 -8.177 -10.050 1.00 83.06 99 ASP A O 1
ATOM 751 N N . GLU A 1 100 ? -11.022 -6.340 -10.101 1.00 84.12 100 GLU A N 1
ATOM 752 C CA . GLU A 1 100 ? -10.051 -6.851 -11.076 1.00 84.12 100 GLU A CA 1
ATOM 753 C C . GLU A 1 100 ? -8.992 -7.767 -10.450 1.00 84.12 100 GLU A C 1
ATOM 755 O O . GLU A 1 100 ? -8.230 -8.406 -11.177 1.00 84.12 100 GLU A O 1
ATOM 760 N N . LEU A 1 101 ? -8.925 -7.875 -9.118 1.00 78.12 101 LEU A N 1
ATOM 761 C CA . LEU A 1 101 ? -7.893 -8.663 -8.433 1.00 78.12 101 LEU A CA 1
ATOM 762 C C . LEU A 1 101 ? -7.898 -10.139 -8.835 1.00 78.12 101 LEU A C 1
ATOM 764 O O . LEU A 1 101 ? -6.832 -10.751 -8.924 1.00 78.12 101 LEU A O 1
ATOM 768 N N . LYS A 1 102 ? -9.086 -10.687 -9.112 1.00 76.50 102 LYS A N 1
ATOM 769 C CA . LYS A 1 102 ? -9.293 -12.073 -9.560 1.00 76.50 102 LYS A CA 1
ATOM 770 C C . LYS A 1 102 ? -8.742 -12.350 -10.962 1.00 76.50 102 LYS A C 1
ATOM 772 O O . LYS A 1 102 ? -8.494 -13.505 -11.294 1.00 76.50 102 LYS A O 1
ATOM 777 N N . ASP A 1 103 ? -8.541 -11.307 -11.766 1.00 79.50 103 ASP A N 1
ATOM 778 C CA . ASP A 1 103 ? -8.096 -11.436 -13.153 1.00 79.50 103 ASP A CA 1
ATOM 779 C C . ASP A 1 103 ? -6.565 -11.470 -13.269 1.00 79.50 103 ASP A C 1
ATOM 781 O O . ASP A 1 103 ? -6.040 -11.725 -14.352 1.00 79.50 103 ASP A O 1
ATOM 785 N N . PHE A 1 104 ? -5.827 -11.186 -12.190 1.00 72.31 104 PHE A N 1
ATOM 786 C CA . PHE A 1 104 ? -4.364 -11.160 -12.186 1.00 72.31 104 PHE A CA 1
ATOM 787 C C . PHE A 1 104 ? -3.753 -12.539 -11.906 1.00 72.31 104 PHE A C 1
ATOM 789 O O . PHE A 1 104 ? -4.171 -13.275 -11.013 1.00 72.31 104 PHE A O 1
ATOM 796 N N . ALA A 1 105 ? -2.684 -12.865 -12.634 1.00 78.12 105 ALA A N 1
ATOM 797 C CA . ALA A 1 105 ? -1.965 -14.131 -12.497 1.00 78.12 105 ALA A CA 1
ATOM 798 C C . ALA A 1 105 ? -0.969 -14.124 -11.311 1.00 78.12 105 ALA A C 1
ATOM 800 O O . ALA A 1 105 ? 0.242 -14.198 -11.511 1.00 78.12 105 ALA A O 1
ATOM 801 N N . TRP A 1 106 ? -1.462 -14.052 -10.069 1.00 72.94 106 TRP A N 1
ATOM 802 C CA . TRP A 1 106 ? -0.646 -13.921 -8.844 1.00 72.94 106 TRP A CA 1
ATOM 803 C C . TRP A 1 106 ? 0.299 -15.099 -8.527 1.00 72.94 106 TRP A C 1
ATOM 805 O O . TRP A 1 106 ? 1.203 -14.940 -7.712 1.00 72.94 106 TRP A O 1
ATOM 815 N N . GLY A 1 107 ? 0.103 -16.275 -9.138 1.00 59.84 107 GLY A N 1
ATOM 816 C CA . GLY A 1 107 ? 0.749 -17.528 -8.715 1.00 59.84 107 GLY A CA 1
ATOM 817 C C . GLY A 1 107 ? 1.493 -18.337 -9.784 1.00 59.84 107 GLY A C 1
ATOM 818 O O . GLY A 1 107 ? 1.892 -19.462 -9.491 1.00 59.84 107 GLY A O 1
ATOM 819 N N . ARG A 1 108 ? 1.687 -17.845 -11.019 1.00 57.03 108 ARG A N 1
ATOM 820 C CA . ARG A 1 108 ? 2.443 -18.619 -12.029 1.00 57.03 108 ARG A CA 1
ATOM 821 C C . ARG A 1 108 ? 3.938 -18.281 -11.987 1.00 57.03 108 ARG A C 1
ATOM 823 O O . ARG A 1 108 ? 4.357 -17.204 -12.398 1.00 57.03 108 ARG A O 1
ATOM 830 N N . LEU A 1 109 ? 4.733 -19.242 -11.510 1.00 44.03 109 LEU A N 1
ATOM 831 C CA . LEU A 1 109 ? 6.197 -19.243 -11.570 1.00 44.03 109 LEU A CA 1
ATOM 832 C C . LEU A 1 109 ? 6.679 -19.239 -13.029 1.00 44.03 109 LEU A C 1
ATOM 834 O O . LEU A 1 109 ? 6.320 -20.108 -13.822 1.00 44.03 109 LEU A O 1
ATOM 838 N N . PHE A 1 110 ? 7.526 -18.270 -13.369 1.00 41.59 110 PHE A N 1
ATOM 839 C CA . PHE A 1 110 ? 8.251 -18.216 -14.635 1.00 41.59 110 PHE A CA 1
ATOM 840 C C . PHE A 1 110 ? 9.339 -19.307 -14.610 1.00 41.59 110 PHE A C 1
ATOM 842 O O . PHE A 1 110 ? 10.424 -19.083 -14.080 1.00 41.59 110 PHE A O 1
ATOM 849 N N . TRP A 1 111 ? 9.055 -20.514 -15.111 1.00 34.09 111 TRP A N 1
ATOM 850 C CA . TRP A 1 111 ? 10.106 -21.515 -15.332 1.00 34.09 111 TRP A CA 1
ATOM 851 C C . TRP A 1 111 ? 10.707 -21.314 -16.730 1.00 34.09 111 TRP A C 1
ATOM 853 O O . TRP A 1 111 ? 9.965 -21.408 -17.714 1.00 34.09 111 TRP A O 1
ATOM 863 N N . PRO A 1 112 ? 12.015 -21.028 -16.865 1.00 36.75 112 PRO A N 1
ATOM 864 C CA . PRO A 1 112 ? 12.642 -20.940 -18.175 1.00 36.75 112 PRO A CA 1
ATOM 865 C C . PRO A 1 112 ? 12.707 -22.349 -18.778 1.00 36.75 112 PRO A C 1
ATOM 867 O O . PRO A 1 112 ? 13.285 -23.265 -18.196 1.00 36.75 112 PRO A O 1
ATOM 870 N N . SER A 1 113 ? 12.066 -22.543 -19.930 1.00 42.88 113 SER A N 1
ATOM 871 C CA . SER A 1 113 ? 12.202 -23.778 -20.709 1.00 42.88 113 SER A CA 1
ATOM 872 C C . SER A 1 113 ? 13.554 -23.764 -21.427 1.00 42.88 113 SER A C 1
ATOM 874 O O . SER A 1 113 ? 13.870 -22.769 -22.081 1.00 42.88 113 SER A O 1
ATOM 876 N N . GLN A 1 114 ? 14.326 -24.845 -21.273 1.00 38.25 114 GLN A N 1
ATOM 877 C CA . GLN A 1 114 ? 15.452 -25.208 -22.145 1.00 38.25 114 GLN A CA 1
ATOM 878 C C . GLN A 1 114 ? 14.976 -25.491 -23.572 1.00 38.25 114 GLN A C 1
ATOM 880 O O . GLN A 1 114 ? 13.829 -25.979 -23.720 1.00 38.25 114 GLN A O 1
#

Secondary structure (DSSP, 8-state):
-PPP--SB-------HHHHHHHHHHHHHS-GGGEE-SSS-EEEHHHHGGGGS--TT--THHHHHHHHHHHHHHHHHHH-SSSS-SEEEHHHHHHTSSGGGGGGB-TT---PPP-

Radius of gyration: 15.0 Å; Cα contacts (8 Å, |Δi|>4): 143; chains: 1; bounding box: 34×37×40 Å

Solvent-accessible surface area (backbone atoms only — not comparable to full-atom values): 6783 Å² total; per-residue (Å²): 134,81,79,82,78,77,55,47,76,88,72,77,66,62,46,41,52,69,51,27,31,53,48,23,34,73,54,58,72,35,46,82,33,41,33,74,97,71,49,25,27,29,28,44,72,58,38,54,64,37,71,66,75,62,93,85,62,55,73,77,64,38,47,30,32,50,40,29,46,51,52,50,52,49,35,62,72,72,34,96,43,101,70,44,68,58,38,64,32,34,60,61,67,63,45,74,49,69,85,54,55,82,44,41,46,88,78,75,78,89,73,85,80,129

Sequence (114 aa):
MGLPIDGKPVTGRDFGKKGCEELCVELLGSQKYAAGRTCSQILMREVLDLKVVPEDVNGEDMDLYVRGYVLHCIGCLVCSSNNPATIPSMFLGRLRNVDELKDFAWGRLFWPSQ